Protein AF-A0A356SZJ5-F1 (afdb_monomer_lite)

Secondary structure (DSSP, 8-state):
---GGG-----SEEEEEE----PPPPB--STTSPPB-----SPSPEEEEE---S-SS--PPTT-EEEEEETTEEEEEE--TTS---EEEEEE-SS-EEEEEE--

Radius of gyration: 18.48 Å; chains: 1; bounding box: 46×20×59 Å

pLDDT: mean 86.57, std 15.41, range [42.75, 98.56]

Sequence (104 aa):
AWVTADIVDERERLELPLFVRTDPPAEPFADGYPEVGHGYTGALPVTVDVTPRRVRRFRCLPGERVRWSFGTGSGVVTADDEGAVTVPGLALGAEPVTLVLTRS

Structure (mmCIF, N/CA/C/O backbone):
data_AF-A0A356SZJ5-F1
#
_entry.id   AF-A0A356SZJ5-F1
#
loop_
_atom_site.group_PDB
_atom_site.id
_atom_site.type_symbol
_atom_site.label_atom_id
_atom_site.label_alt_id
_atom_site.label_comp_id
_atom_site.label_asym_id
_atom_site.label_entity_id
_atom_site.label_seq_id
_atom_site.pdbx_PDB_ins_code
_atom_site.Cartn_x
_atom_site.Cartn_y
_atom_site.Cartn_z
_atom_site.occupancy
_atom_site.B_iso_or_equiv
_atom_site.auth_seq_id
_atom_site.auth_comp_id
_atom_site.auth_asym_id
_atom_site.auth_atom_id
_atom_site.pdbx_PDB_model_num
ATOM 1 N N . ALA A 1 1 ? 9.024 11.859 41.998 1.00 49.31 1 ALA A N 1
ATOM 2 C CA . ALA A 1 1 ? 8.683 10.643 41.238 1.00 49.31 1 ALA A CA 1
ATOM 3 C C . ALA A 1 1 ? 8.936 10.940 39.769 1.00 49.31 1 ALA A C 1
ATOM 5 O O . ALA A 1 1 ? 8.442 11.953 39.294 1.00 49.31 1 ALA A O 1
ATOM 6 N N . TRP A 1 2 ? 9.770 10.151 39.091 1.00 42.75 2 TRP A N 1
ATOM 7 C CA . TRP A 1 2 ? 9.977 10.292 37.649 1.00 42.75 2 TRP A CA 1
ATOM 8 C C . TRP A 1 2 ? 8.728 9.761 36.938 1.00 42.75 2 TRP A C 1
ATOM 10 O O . TRP A 1 2 ? 8.402 8.586 37.083 1.00 42.75 2 TRP A O 1
ATOM 20 N N . VAL A 1 3 ? 7.995 10.638 36.250 1.00 45.72 3 VAL A N 1
ATOM 21 C CA . VAL A 1 3 ? 6.801 10.281 35.474 1.00 45.72 3 VAL A CA 1
ATOM 22 C C . VAL A 1 3 ? 7.259 9.966 34.054 1.00 45.72 3 VAL A C 1
ATOM 24 O O . VAL A 1 3 ? 7.586 10.859 33.282 1.00 45.72 3 VAL A O 1
ATOM 27 N N . THR A 1 4 ? 7.335 8.680 33.723 1.00 54.28 4 THR A N 1
ATOM 28 C CA . THR A 1 4 ? 7.762 8.161 32.410 1.00 54.28 4 THR A CA 1
ATOM 29 C C . THR A 1 4 ? 6.664 8.216 31.342 1.00 54.28 4 THR A C 1
ATOM 31 O O . THR A 1 4 ? 6.864 7.695 30.248 1.00 54.28 4 THR A O 1
ATOM 34 N N . ALA A 1 5 ? 5.506 8.808 31.647 1.00 48.66 5 ALA A N 1
ATOM 35 C CA . ALA A 1 5 ? 4.338 8.784 30.768 1.00 48.66 5 ALA A CA 1
ATOM 36 C C . ALA A 1 5 ? 4.489 9.658 29.506 1.00 48.66 5 ALA A C 1
ATOM 38 O O . ALA A 1 5 ? 3.803 9.398 28.526 1.00 48.66 5 ALA A O 1
ATOM 39 N N . ASP A 1 6 ? 5.424 10.618 29.493 1.00 46.47 6 ASP A N 1
ATOM 40 C CA . ASP A 1 6 ? 5.481 11.678 28.469 1.00 46.47 6 ASP A CA 1
ATOM 41 C C . ASP A 1 6 ? 6.751 11.671 27.594 1.00 46.47 6 ASP A C 1
ATOM 43 O O . ASP A 1 6 ? 7.231 12.725 27.176 1.00 46.47 6 ASP A O 1
ATOM 47 N N . ILE A 1 7 ? 7.346 10.507 27.292 1.00 51.47 7 ILE A N 1
ATOM 48 C CA . ILE A 1 7 ? 8.487 10.444 26.350 1.00 51.47 7 ILE A CA 1
ATOM 49 C C . ILE A 1 7 ? 8.326 9.328 25.308 1.00 51.47 7 ILE A C 1
ATOM 51 O O . ILE A 1 7 ? 9.190 8.470 25.170 1.00 51.47 7 ILE A O 1
ATOM 55 N N . VAL A 1 8 ? 7.246 9.370 24.522 1.00 52.25 8 VAL A N 1
ATOM 56 C CA . VAL A 1 8 ? 7.241 8.954 23.106 1.00 52.25 8 VAL A CA 1
ATOM 57 C C . VAL A 1 8 ? 6.199 9.816 22.388 1.00 52.25 8 VAL A C 1
ATOM 59 O O . VAL A 1 8 ? 5.008 9.596 22.539 1.00 52.25 8 VAL A O 1
ATOM 62 N N . ASP A 1 9 ? 6.642 10.809 21.619 1.00 55.78 9 ASP A N 1
ATOM 63 C CA . ASP A 1 9 ? 5.788 11.573 20.698 1.00 55.78 9 ASP A CA 1
ATOM 64 C C . ASP A 1 9 ? 5.276 10.619 19.600 1.00 55.78 9 ASP A C 1
ATOM 66 O O . ASP A 1 9 ? 5.965 10.372 18.601 1.00 55.78 9 ASP A O 1
ATOM 70 N N . GLU A 1 10 ? 4.141 9.963 19.852 1.00 65.69 10 GLU A N 1
ATOM 71 C CA . GLU A 1 10 ? 3.438 9.169 18.852 1.00 65.69 10 GLU A CA 1
ATOM 72 C C . GLU A 1 10 ? 2.807 10.111 17.828 1.00 65.69 10 GLU A C 1
ATOM 74 O O . GLU A 1 10 ? 1.978 10.957 18.140 1.00 65.69 10 GLU A O 1
ATOM 79 N N . ARG A 1 11 ? 3.211 9.954 16.572 1.00 81.44 11 ARG A N 1
ATOM 80 C CA . ARG A 1 11 ? 2.661 10.671 15.435 1.00 81.44 11 ARG A CA 1
ATOM 81 C C . ARG A 1 11 ? 1.379 10.001 14.971 1.00 81.44 11 ARG A C 1
ATOM 83 O O . ARG A 1 11 ? 1.329 8.793 14.731 1.00 81.44 11 ARG A O 1
ATOM 90 N N . GLU A 1 12 ? 0.378 10.834 14.732 1.00 90.38 12 GLU A N 1
ATOM 91 C CA . GLU A 1 12 ? -0.879 10.456 14.083 1.00 90.38 12 GLU A CA 1
ATOM 92 C C . GLU A 1 12 ? -0.723 10.293 12.567 1.00 90.38 12 GLU A C 1
ATOM 94 O O . GLU A 1 12 ? -1.618 9.781 11.903 1.00 90.38 12 GLU A O 1
ATOM 99 N N . ARG A 1 13 ? 0.417 10.718 12.005 1.00 94.31 13 ARG A N 1
ATOM 100 C CA . ARG A 1 13 ? 0.668 10.758 10.564 1.00 94.31 13 ARG A CA 1
ATOM 101 C C . ARG A 1 13 ? 2.013 10.143 10.189 1.00 94.31 13 ARG A C 1
ATOM 103 O O . ARG A 1 13 ? 3.049 10.501 10.756 1.00 94.31 13 ARG A O 1
ATOM 110 N N . LEU A 1 14 ? 1.992 9.268 9.188 1.00 95.25 14 LEU A N 1
ATOM 111 C CA . LEU A 1 14 ? 3.168 8.686 8.545 1.00 95.25 14 LEU A CA 1
ATOM 112 C C . LEU A 1 14 ? 3.131 8.981 7.043 1.00 95.25 14 LEU A C 1
ATOM 114 O O . LEU A 1 14 ? 2.108 8.778 6.397 1.00 95.25 14 LEU A O 1
ATOM 118 N N . GLU A 1 15 ? 4.256 9.434 6.494 1.00 96.31 15 GLU A N 1
ATOM 119 C CA . GLU A 1 15 ? 4.416 9.731 5.069 1.00 96.31 15 GLU A CA 1
ATOM 120 C C . GLU A 1 15 ? 5.569 8.909 4.495 1.00 96.31 15 GLU A C 1
ATOM 122 O O . GLU A 1 15 ? 6.670 8.901 5.049 1.00 96.31 15 GLU A O 1
ATOM 127 N N . LEU A 1 16 ? 5.309 8.207 3.395 1.00 96.75 16 LEU A N 1
ATOM 128 C CA . LEU A 1 16 ? 6.258 7.325 2.727 1.00 96.75 16 LEU A CA 1
ATOM 129 C C . LE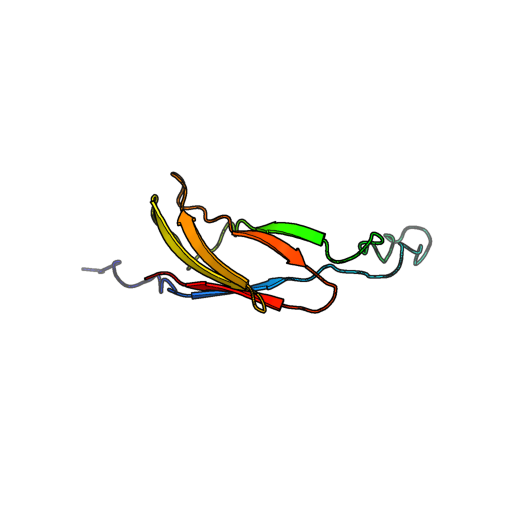U A 1 16 ? 6.227 7.616 1.220 1.00 96.75 16 LEU A C 1
ATOM 131 O O . LEU A 1 16 ? 5.270 7.213 0.561 1.00 96.75 16 LEU A O 1
ATOM 135 N N . PRO A 1 17 ? 7.221 8.314 0.644 1.00 97.81 17 PRO A N 1
ATOM 136 C CA . PRO A 1 17 ? 7.340 8.407 -0.807 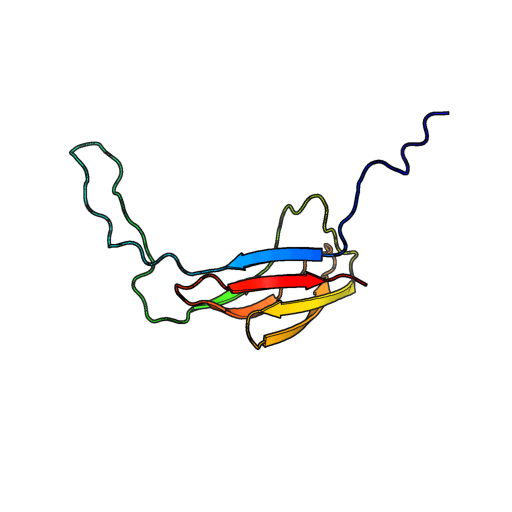1.00 97.81 17 PRO A CA 1
ATOM 137 C C . PRO A 1 17 ? 7.667 7.024 -1.380 1.00 97.81 17 PRO A C 1
ATOM 139 O O . PRO A 1 17 ? 8.652 6.401 -0.984 1.00 97.81 17 PRO A O 1
ATOM 142 N N . LEU A 1 18 ? 6.832 6.539 -2.298 1.00 98.06 18 LEU A N 1
ATOM 143 C CA . LEU A 1 18 ? 6.981 5.244 -2.955 1.00 98.06 18 LEU A CA 1
ATOM 144 C C . LEU A 1 18 ? 7.154 5.445 -4.459 1.00 98.06 18 LEU A C 1
ATOM 146 O O . LEU A 1 18 ? 6.436 6.234 -5.071 1.00 98.06 18 LEU A O 1
ATOM 150 N N . PHE A 1 19 ? 8.098 4.713 -5.041 1.00 97.00 19 PHE A N 1
ATOM 151 C CA . PHE A 1 19 ? 8.341 4.653 -6.478 1.00 97.00 19 PHE A CA 1
ATOM 152 C C . PHE A 1 19 ? 9.107 3.380 -6.825 1.00 97.00 19 PHE A C 1
ATOM 154 O O . PHE A 1 19 ? 9.769 2.771 -5.980 1.00 97.00 19 PHE A O 1
ATOM 161 N N . VAL A 1 20 ? 9.022 2.989 -8.090 1.00 95.19 20 VAL A N 1
ATOM 162 C CA . VAL A 1 20 ? 9.836 1.930 -8.672 1.00 95.19 20 VAL A CA 1
ATOM 163 C C . VAL A 1 20 ? 11.152 2.537 -9.145 1.00 95.19 20 VAL A C 1
ATOM 165 O O . VAL A 1 20 ? 11.164 3.444 -9.972 1.00 95.19 20 VAL A O 1
ATOM 168 N N . ARG A 1 21 ? 12.279 2.020 -8.653 1.00 92.31 21 ARG A N 1
ATOM 169 C CA . ARG A 1 21 ? 13.592 2.354 -9.220 1.00 92.31 21 ARG A CA 1
ATOM 170 C C . ARG A 1 21 ? 13.739 1.677 -10.578 1.00 92.31 21 ARG A C 1
ATOM 172 O O . ARG A 1 21 ? 13.668 0.455 -10.646 1.00 92.31 21 ARG A O 1
ATOM 179 N N . THR A 1 22 ? 13.982 2.455 -11.628 1.00 86.88 22 THR A N 1
ATOM 180 C CA . THR A 1 22 ? 14.168 1.982 -13.014 1.00 86.88 22 THR A CA 1
ATOM 181 C C . THR A 1 22 ? 15.582 2.263 -13.527 1.00 86.88 22 THR A C 1
ATOM 183 O O . THR A 1 22 ? 15.770 2.552 -14.706 1.00 86.88 22 THR A O 1
ATOM 186 N N . ASP A 1 23 ? 16.570 2.243 -12.626 1.00 81.19 23 ASP A N 1
ATOM 187 C CA . ASP A 1 23 ? 17.985 2.392 -12.979 1.00 81.19 23 ASP A CA 1
ATOM 188 C C . ASP A 1 23 ? 18.372 1.410 -14.106 1.00 81.19 23 ASP A C 1
ATOM 190 O O . ASP A 1 23 ? 17.802 0.313 -14.169 1.00 81.19 23 ASP A O 1
ATOM 194 N N . PRO A 1 24 ? 19.322 1.773 -14.988 1.00 70.94 24 PRO A N 1
ATOM 195 C CA . PRO A 1 24 ? 19.732 0.915 -16.095 1.00 70.94 24 PRO A CA 1
ATOM 196 C C . PRO A 1 24 ? 20.154 -0.491 -15.623 1.00 70.94 24 PRO A C 1
ATOM 198 O O . PRO A 1 24 ? 20.506 -0.673 -14.448 1.00 70.94 24 PRO A O 1
ATOM 201 N N . PRO A 1 25 ? 20.093 -1.498 -16.520 1.00 63.50 25 PRO A N 1
ATOM 202 C CA . PRO A 1 25 ? 20.553 -2.849 -16.223 1.00 63.50 25 PRO A CA 1
ATOM 203 C C . PRO A 1 25 ? 21.986 -2.832 -15.696 1.00 63.50 25 PRO A C 1
ATOM 205 O O . PRO A 1 25 ? 22.767 -1.958 -16.061 1.00 63.50 25 PRO A O 1
ATOM 208 N N . ALA A 1 26 ? 22.308 -3.806 -14.850 1.00 70.19 26 ALA A N 1
ATOM 209 C CA . ALA A 1 26 ? 23.601 -3.899 -14.197 1.00 70.19 26 ALA A CA 1
ATOM 210 C C . ALA A 1 26 ? 24.741 -3.893 -15.231 1.00 70.19 26 ALA A C 1
ATOM 212 O O . ALA A 1 26 ? 24.812 -4.783 -16.080 1.00 70.19 26 ALA A O 1
ATOM 213 N N . GLU A 1 27 ? 25.621 -2.895 -15.163 1.00 66.94 27 GLU A N 1
ATOM 214 C CA . GLU A 1 27 ? 26.854 -2.866 -15.950 1.00 66.94 27 GLU A CA 1
ATOM 215 C C . GLU A 1 27 ? 28.051 -3.117 -15.019 1.00 66.94 27 GLU A C 1
ATOM 217 O O . GLU A 1 27 ? 28.113 -2.549 -13.917 1.00 66.94 27 GLU A O 1
ATOM 222 N N . PRO A 1 28 ? 29.013 -3.973 -15.416 1.00 67.38 28 PRO A N 1
ATOM 223 C CA . PRO A 1 28 ? 30.242 -4.136 -14.659 1.00 67.38 28 PRO A CA 1
ATOM 224 C C . PRO A 1 28 ? 31.016 -2.816 -14.688 1.00 67.38 28 PRO A C 1
ATOM 226 O O . PRO A 1 28 ? 31.448 -2.353 -15.741 1.00 67.38 28 PRO A O 1
ATOM 229 N N . PHE A 1 29 ? 31.190 -2.203 -13.517 1.00 65.75 29 PHE A N 1
ATOM 230 C CA . PHE A 1 29 ? 31.920 -0.942 -13.393 1.00 65.75 29 PHE A CA 1
ATOM 231 C C . PHE A 1 29 ? 33.438 -1.144 -13.574 1.00 65.75 29 PHE A C 1
ATOM 233 O O . PHE A 1 29 ? 34.101 -0.330 -14.212 1.00 65.75 29 PHE A O 1
ATOM 240 N N . ALA A 1 30 ? 33.981 -2.242 -13.029 1.00 74.56 30 ALA A N 1
ATOM 241 C CA . ALA A 1 30 ? 35.355 -2.722 -13.213 1.00 74.56 30 ALA A CA 1
ATOM 242 C C . ALA A 1 30 ? 35.483 -4.182 -12.729 1.00 74.56 30 ALA A C 1
ATOM 244 O O . ALA A 1 30 ? 34.673 -4.631 -11.913 1.00 74.56 30 ALA A O 1
ATOM 245 N N . ASP A 1 31 ? 36.524 -4.901 -13.167 1.00 73.88 31 ASP A N 1
ATOM 246 C CA . ASP A 1 31 ? 36.827 -6.255 -12.678 1.00 73.88 31 ASP A CA 1
ATOM 247 C C . ASP A 1 31 ? 36.952 -6.274 -11.143 1.00 73.88 31 ASP A C 1
ATOM 249 O O . ASP A 1 31 ? 37.764 -5.560 -10.552 1.00 73.88 31 ASP A O 1
ATOM 253 N N . GLY A 1 32 ? 36.135 -7.104 -10.486 1.00 74.88 32 GLY A N 1
ATOM 254 C CA . GLY A 1 32 ? 36.107 -7.249 -9.026 1.00 74.88 32 GLY A CA 1
ATOM 255 C C . GLY A 1 32 ? 35.264 -6.210 -8.272 1.00 74.88 32 GLY A C 1
ATOM 256 O O . GLY A 1 32 ? 35.171 -6.303 -7.047 1.00 74.88 32 GLY A O 1
ATOM 257 N N . TYR A 1 33 ? 34.631 -5.254 -8.963 1.00 68.69 33 TYR A N 1
ATOM 258 C CA . TYR A 1 33 ? 33.683 -4.311 -8.362 1.00 68.69 33 TYR A CA 1
ATOM 259 C C . TYR A 1 33 ? 32.238 -4.832 -8.484 1.00 68.69 33 TYR A C 1
ATOM 261 O O . TYR A 1 33 ? 31.910 -5.439 -9.505 1.00 68.69 33 TYR A O 1
ATOM 269 N N . PRO A 1 34 ? 31.359 -4.612 -7.484 1.00 67.38 34 PRO A N 1
ATOM 270 C CA . PRO A 1 34 ? 29.944 -4.957 -7.608 1.00 67.38 34 PRO A CA 1
ATOM 271 C C . PRO A 1 34 ? 29.305 -4.275 -8.821 1.00 67.38 34 PRO A C 1
ATOM 273 O O . PRO A 1 34 ? 29.637 -3.131 -9.139 1.00 67.38 34 PRO A O 1
ATOM 276 N N . GLU A 1 35 ? 28.379 -4.972 -9.475 1.00 67.81 35 GLU A N 1
ATOM 277 C CA . GLU A 1 35 ? 27.612 -4.407 -10.584 1.00 67.81 35 GLU A CA 1
ATOM 278 C C . GLU A 1 35 ? 26.843 -3.157 -10.125 1.00 67.81 35 GLU A C 1
ATOM 280 O O . GLU A 1 35 ? 26.359 -3.078 -8.990 1.00 67.81 35 GLU A O 1
ATOM 285 N N . VAL A 1 36 ? 26.750 -2.158 -11.006 1.00 61.62 36 VAL A N 1
ATOM 286 C CA . VAL A 1 36 ? 25.987 -0.933 -10.747 1.00 61.62 36 VAL A CA 1
ATOM 287 C C . VAL A 1 36 ? 24.733 -0.958 -11.606 1.00 61.62 36 VAL A C 1
ATOM 289 O O . VAL A 1 36 ? 24.818 -1.066 -12.825 1.00 61.62 36 VAL A O 1
ATOM 292 N N . GLY A 1 37 ? 23.578 -0.813 -10.956 1.00 64.62 37 GLY A N 1
ATOM 293 C CA . GLY A 1 37 ? 22.265 -0.864 -11.598 1.00 64.62 37 GLY A CA 1
ATOM 294 C C . GLY A 1 37 ? 21.562 -2.186 -11.315 1.00 64.62 37 GLY A C 1
ATOM 295 O O . GLY A 1 37 ? 22.147 -3.240 -11.463 1.00 64.62 37 GLY A O 1
ATOM 296 N N . HIS A 1 38 ? 20.312 -2.126 -10.864 1.00 72.50 38 HIS A N 1
ATOM 297 C CA . HIS A 1 38 ? 19.403 -3.273 -10.705 1.00 72.50 38 HIS A CA 1
ATOM 298 C C . HIS A 1 38 ? 17.957 -2.754 -10.719 1.00 72.50 38 HIS A C 1
ATOM 300 O O . HIS A 1 38 ? 17.129 -3.132 -9.887 1.00 72.50 38 HIS A O 1
ATOM 306 N N . GLY A 1 39 ? 17.675 -1.784 -11.594 1.00 83.44 39 GLY A N 1
ATOM 307 C CA . GLY A 1 39 ? 16.339 -1.222 -11.703 1.00 83.44 39 GLY A CA 1
ATOM 308 C C . GLY A 1 39 ? 15.337 -2.252 -12.211 1.00 83.44 39 GLY A C 1
ATOM 309 O O . GLY A 1 39 ? 15.678 -3.236 -12.867 1.00 83.44 39 GLY A O 1
ATOM 310 N N . TYR A 1 40 ? 14.070 -2.012 -11.907 1.00 86.25 40 TYR A N 1
ATOM 311 C CA . TYR A 1 40 ? 12.972 -2.762 -12.482 1.00 86.25 40 TYR A CA 1
ATOM 312 C C . TYR A 1 40 ? 12.876 -2.476 -13.985 1.00 86.25 40 TYR A C 1
ATOM 314 O O . TYR A 1 40 ? 12.773 -1.321 -14.397 1.00 86.25 40 TYR A O 1
ATOM 322 N N . THR A 1 41 ? 12.879 -3.535 -14.794 1.00 87.19 41 THR A N 1
ATOM 323 C CA . THR A 1 41 ? 12.840 -3.468 -16.267 1.00 87.19 41 THR A CA 1
ATOM 324 C C . THR A 1 41 ? 11.500 -3.910 -16.863 1.00 87.19 41 THR A C 1
ATOM 326 O O . THR A 1 41 ? 11.356 -3.976 -18.083 1.00 87.19 41 THR A O 1
ATOM 329 N N . GLY A 1 42 ? 10.517 -4.240 -16.020 1.00 86.56 42 GLY A N 1
ATOM 330 C CA . GLY A 1 42 ? 9.182 -4.638 -16.460 1.00 86.56 42 GLY A CA 1
ATOM 331 C C . GLY A 1 42 ? 8.274 -3.452 -16.796 1.00 86.56 42 GLY A C 1
ATOM 332 O O . GLY A 1 42 ? 8.658 -2.286 -16.706 1.00 86.56 42 GLY A O 1
ATOM 333 N N . ALA A 1 43 ? 7.032 -3.762 -17.167 1.00 92.62 43 ALA A N 1
ATOM 334 C CA . ALA A 1 43 ? 6.028 -2.745 -17.454 1.00 92.62 43 ALA A CA 1
ATOM 335 C C . ALA A 1 43 ? 5.572 -2.028 -16.173 1.00 92.62 43 ALA A C 1
ATOM 337 O O . ALA A 1 43 ? 5.334 -2.657 -15.143 1.00 92.62 43 ALA A O 1
ATOM 338 N N . LEU A 1 44 ? 5.415 -0.709 -16.265 1.00 94.38 44 LEU A N 1
ATOM 339 C CA . LEU A 1 44 ? 4.810 0.121 -15.226 1.00 94.38 44 LEU A CA 1
ATOM 340 C C . LEU A 1 44 ? 3.323 0.384 -15.536 1.00 94.38 44 LEU A C 1
ATOM 342 O O . LEU A 1 44 ? 2.947 0.413 -16.711 1.00 94.38 44 LEU A O 1
ATOM 346 N N . PRO A 1 45 ? 2.488 0.653 -14.514 1.00 96.25 45 PRO A N 1
ATOM 347 C CA . PRO A 1 45 ? 2.821 0.631 -13.088 1.00 96.25 45 PRO A CA 1
ATOM 348 C C . PRO A 1 45 ? 2.915 -0.795 -12.525 1.00 96.25 45 PRO A C 1
ATOM 350 O O . PRO A 1 45 ? 2.269 -1.712 -13.027 1.00 96.25 45 PRO A O 1
ATOM 353 N N . VAL A 1 46 ? 3.673 -0.967 -11.439 1.00 96.25 46 VAL A N 1
ATOM 354 C CA . VAL A 1 46 ? 3.654 -2.210 -10.649 1.00 96.25 46 VAL A CA 1
ATOM 355 C C . VAL A 1 46 ? 2.611 -2.081 -9.549 1.00 96.25 46 VAL A C 1
ATOM 357 O O . VAL A 1 46 ? 2.602 -1.092 -8.818 1.00 96.25 46 VAL A O 1
ATOM 360 N N . THR A 1 47 ? 1.746 -3.081 -9.407 1.00 97.19 47 THR A N 1
ATOM 361 C CA . THR A 1 47 ? 0.779 -3.152 -8.306 1.00 97.19 47 THR A CA 1
ATOM 362 C C . THR A 1 47 ? 1.398 -3.858 -7.103 1.00 97.19 47 THR A C 1
ATOM 364 O O . THR A 1 47 ? 1.905 -4.970 -7.243 1.00 97.19 47 THR A O 1
ATOM 367 N N . VAL A 1 48 ? 1.350 -3.228 -5.927 1.00 97.62 48 VAL A N 1
ATOM 368 C CA . VAL A 1 48 ? 1.899 -3.779 -4.679 1.00 97.62 48 VAL A CA 1
ATOM 369 C C . VAL A 1 48 ? 0.962 -3.562 -3.495 1.00 97.62 48 VAL A C 1
ATOM 371 O O . VAL A 1 48 ? 0.240 -2.567 -3.427 1.00 97.62 48 VAL A O 1
ATOM 374 N N . ASP A 1 49 ? 1.059 -4.457 -2.519 1.00 98.50 49 ASP A N 1
ATOM 375 C CA . ASP A 1 49 ? 0.505 -4.253 -1.184 1.00 98.50 49 ASP A CA 1
ATOM 376 C C . ASP A 1 49 ? 1.611 -3.719 -0.267 1.00 98.50 49 ASP A C 1
ATOM 378 O O . ASP A 1 49 ? 2.744 -4.210 -0.284 1.00 98.50 49 ASP A O 1
ATOM 382 N N . VAL A 1 50 ? 1.307 -2.695 0.532 1.00 98.12 50 VAL A N 1
ATOM 383 C CA . VAL A 1 50 ? 2.300 -2.011 1.373 1.00 98.12 50 VAL A CA 1
ATOM 384 C C . VAL A 1 50 ? 1.952 -2.154 2.845 1.00 98.12 50 VAL A C 1
ATOM 386 O O . VAL A 1 50 ? 0.968 -1.583 3.309 1.00 98.12 50 VAL A O 1
ATOM 389 N N . THR A 1 51 ? 2.821 -2.838 3.590 1.00 97.94 51 THR A N 1
ATOM 390 C CA . THR A 1 51 ? 2.762 -2.942 5.056 1.00 97.94 51 THR A CA 1
ATOM 391 C C . THR A 1 51 ? 3.976 -2.248 5.685 1.00 97.94 51 THR A C 1
ATOM 393 O O . THR A 1 51 ? 5.073 -2.822 5.686 1.00 97.94 51 THR A O 1
ATOM 396 N N . PRO A 1 52 ? 3.855 -1.023 6.233 1.00 95.25 52 PRO A N 1
ATOM 397 C CA . PRO A 1 52 ? 4.967 -0.385 6.931 1.00 95.25 52 PRO A CA 1
ATOM 398 C C . PRO A 1 52 ? 5.345 -1.170 8.190 1.00 95.25 52 PRO A C 1
ATOM 400 O O . PRO A 1 52 ? 4.507 -1.443 9.045 1.00 95.25 52 PRO A O 1
ATOM 403 N N . ARG A 1 53 ? 6.627 -1.519 8.335 1.00 93.25 53 ARG A N 1
ATOM 404 C CA . ARG A 1 53 ? 7.141 -2.251 9.505 1.00 93.25 53 ARG A CA 1
ATOM 405 C C . ARG A 1 53 ? 8.246 -1.475 10.204 1.00 93.25 53 ARG A C 1
ATOM 407 O O . ARG A 1 53 ? 8.947 -0.677 9.591 1.00 93.25 53 ARG A O 1
ATOM 414 N N . ARG A 1 54 ? 8.434 -1.756 11.499 1.00 89.19 54 ARG A N 1
ATOM 415 C CA . ARG A 1 54 ? 9.463 -1.134 12.361 1.00 89.19 54 ARG A CA 1
ATOM 416 C C . ARG A 1 54 ? 9.342 0.396 12.469 1.00 89.19 54 ARG A C 1
ATOM 418 O O . ARG A 1 54 ? 10.331 1.081 12.736 1.00 89.19 54 ARG A O 1
ATOM 425 N N . VAL A 1 55 ? 8.132 0.931 12.312 1.00 88.06 55 VAL A N 1
ATOM 426 C CA . VAL A 1 55 ? 7.862 2.359 12.491 1.00 88.06 55 VAL A CA 1
ATOM 427 C C . VAL A 1 55 ? 7.815 2.669 13.986 1.00 88.06 55 VAL A C 1
ATOM 429 O O . VAL A 1 55 ? 7.022 2.108 14.733 1.00 88.06 55 VAL A O 1
ATOM 432 N N . ARG A 1 56 ? 8.721 3.527 14.465 1.00 80.62 56 ARG A N 1
ATOM 433 C CA . ARG A 1 56 ? 8.906 3.719 15.915 1.00 80.62 56 ARG A CA 1
ATOM 434 C C . ARG A 1 56 ? 7.837 4.598 16.560 1.00 80.62 56 ARG A C 1
ATOM 436 O O . ARG A 1 56 ? 7.478 4.333 17.705 1.00 80.62 56 ARG A O 1
ATOM 443 N N . ARG A 1 57 ? 7.379 5.624 15.834 1.00 84.75 57 ARG A N 1
ATOM 444 C CA . ARG A 1 57 ? 6.488 6.694 16.316 1.00 84.75 57 ARG A CA 1
ATOM 445 C C . ARG A 1 57 ? 5.104 6.690 15.660 1.00 84.75 57 ARG A C 1
ATOM 447 O O . ARG A 1 57 ? 4.371 7.637 15.839 1.00 84.75 57 ARG A O 1
ATOM 454 N N . PHE A 1 58 ? 4.749 5.673 14.888 1.00 90.00 58 PHE A N 1
ATOM 455 C CA . PHE A 1 58 ? 3.406 5.506 14.327 1.00 90.00 58 PHE A CA 1
ATOM 456 C C . PHE A 1 58 ? 3.057 4.040 14.546 1.00 90.00 58 PHE A C 1
ATOM 458 O O . PHE A 1 58 ? 3.584 3.173 13.849 1.00 90.00 58 PHE A O 1
ATOM 465 N N . ARG A 1 59 ? 2.304 3.757 15.607 1.00 89.44 59 ARG A N 1
ATOM 466 C CA . ARG A 1 59 ? 1.988 2.400 16.061 1.00 89.44 59 ARG A CA 1
ATOM 467 C C . ARG A 1 59 ? 0.483 2.267 16.103 1.00 89.44 59 ARG A C 1
ATOM 469 O O . ARG A 1 59 ? -0.147 3.078 16.760 1.00 89.44 59 ARG A O 1
ATOM 476 N N . CYS A 1 60 ? -0.069 1.287 15.406 1.00 91.19 60 CYS A N 1
ATOM 477 C CA . CYS A 1 60 ? -1.507 1.072 15.431 1.00 91.19 60 CYS A CA 1
ATOM 478 C C . CYS A 1 60 ? -1.843 0.043 16.509 1.00 91.19 60 CYS A C 1
ATOM 480 O O . CYS A 1 60 ? -1.081 -0.899 16.735 1.00 91.19 60 CYS A O 1
ATOM 482 N N . LEU A 1 61 ? -2.970 0.233 17.181 1.00 92.00 61 LEU A N 1
ATOM 483 C CA . LEU A 1 61 ? -3.572 -0.795 18.013 1.00 92.00 61 LEU A CA 1
ATOM 484 C C . LEU A 1 61 ? -4.259 -1.838 17.120 1.00 92.00 61 LEU A C 1
ATOM 486 O O . LEU A 1 61 ? -4.740 -1.487 16.039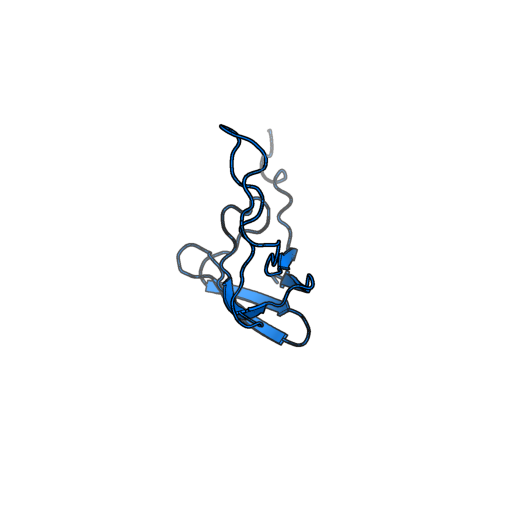 1.00 92.00 61 LEU A O 1
ATOM 490 N N . PRO A 1 62 ? -4.363 -3.102 17.562 1.00 95.31 62 PRO A N 1
ATOM 491 C CA . PRO A 1 62 ? -5.165 -4.093 16.861 1.00 95.31 62 PRO A CA 1
ATOM 492 C C . PRO A 1 62 ? -6.596 -3.608 16.613 1.00 95.31 62 PRO A C 1
ATOM 494 O O . PRO A 1 62 ? -7.241 -3.062 17.511 1.00 95.31 62 PRO A O 1
ATOM 497 N N . GLY A 1 63 ? -7.086 -3.767 15.383 1.00 96.38 63 GLY A N 1
ATOM 498 C CA . GLY A 1 63 ? -8.412 -3.299 14.973 1.00 96.38 63 GLY A CA 1
ATOM 499 C C . GLY A 1 63 ? -8.538 -1.784 14.740 1.00 96.38 63 GLY A C 1
ATOM 500 O O . GLY A 1 63 ? -9.611 -1.323 14.336 1.00 96.38 63 GLY A O 1
ATOM 501 N N . GLU A 1 64 ? -7.478 -0.994 14.950 1.00 95.25 64 GLU A N 1
ATOM 502 C CA . GLU A 1 64 ? -7.487 0.450 14.690 1.00 95.25 64 GLU A CA 1
ATOM 503 C C . GLU A 1 64 ? -7.752 0.733 13.205 1.00 95.25 64 GLU A C 1
ATOM 505 O O . GLU A 1 64 ? -7.208 0.083 12.309 1.00 95.25 64 GLU A O 1
ATOM 510 N N . ARG A 1 65 ? -8.609 1.721 12.929 1.00 97.12 65 ARG A N 1
ATOM 511 C CA . ARG A 1 65 ? -8.909 2.165 11.565 1.00 97.12 65 ARG A CA 1
ATOM 512 C C . ARG A 1 65 ? -7.942 3.269 11.168 1.00 97.12 65 ARG A C 1
ATOM 514 O O . ARG A 1 65 ? -7.942 4.336 11.771 1.00 97.12 65 ARG A O 1
ATOM 521 N N . VAL A 1 66 ? -7.199 3.051 10.093 1.00 97.38 66 VAL A N 1
ATOM 522 C CA . VAL A 1 66 ? -6.234 4.015 9.560 1.00 97.38 66 VAL A CA 1
ATOM 523 C C . VAL A 1 66 ? -6.697 4.493 8.196 1.00 97.38 66 VAL A C 1
ATOM 525 O O . VAL A 1 66 ? -6.971 3.696 7.296 1.00 97.38 66 VAL A O 1
ATOM 528 N N . ARG A 1 67 ? -6.797 5.814 8.032 1.00 98.31 67 ARG A N 1
ATOM 529 C CA . ARG A 1 67 ? -7.065 6.420 6.725 1.00 98.31 67 ARG A CA 1
ATOM 530 C C . ARG A 1 67 ? -5.783 6.449 5.915 1.00 98.31 67 ARG A C 1
ATOM 532 O O . ARG A 1 67 ? -4.721 6.743 6.461 1.00 98.31 67 ARG A O 1
ATOM 539 N N . TRP A 1 68 ? -5.893 6.221 4.615 1.00 98.56 68 TRP A N 1
ATOM 540 C CA . TRP A 1 68 ? -4.763 6.329 3.707 1.00 98.56 68 TRP A CA 1
ATOM 541 C C . TRP A 1 68 ? -5.097 7.152 2.466 1.00 98.56 68 TRP A C 1
ATOM 543 O O . TRP A 1 6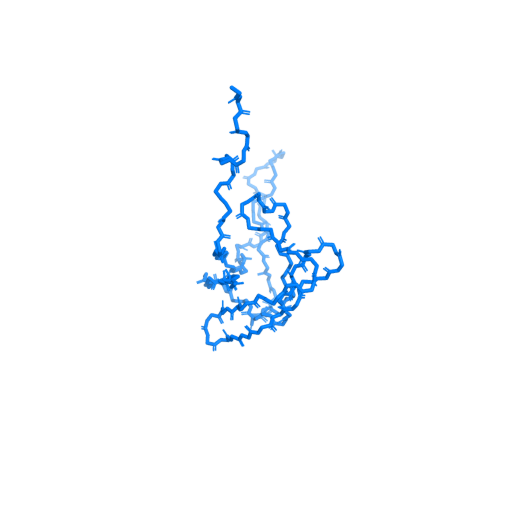8 ? -6.249 7.201 2.029 1.00 98.56 68 TRP A O 1
ATOM 553 N N . SER A 1 69 ? -4.076 7.782 1.887 1.00 98.56 69 SER A N 1
ATOM 554 C CA . SER A 1 69 ? -4.141 8.375 0.550 1.00 98.56 69 SER A CA 1
ATOM 555 C C . SER A 1 69 ? -2.843 8.156 -0.218 1.00 98.56 69 SER A C 1
ATOM 557 O O . SER A 1 69 ? -1.761 8.167 0.371 1.00 98.56 69 SER A O 1
ATOM 559 N N . PHE A 1 70 ? -2.959 7.986 -1.531 1.00 98.50 70 PHE A N 1
ATOM 560 C CA . PHE A 1 70 ? -1.847 7.774 -2.451 1.00 98.50 70 PHE A CA 1
ATOM 561 C C . PHE A 1 70 ? -2.242 8.254 -3.853 1.00 98.50 70 PHE A C 1
ATOM 563 O O . PHE A 1 70 ? -3.094 7.649 -4.507 1.00 98.50 70 PHE A O 1
ATOM 570 N N . GLY A 1 71 ? -1.655 9.362 -4.316 1.00 96.38 71 GLY A N 1
ATOM 571 C CA . GLY A 1 71 ? -2.084 10.012 -5.558 1.00 96.38 71 GLY A CA 1
ATOM 572 C C . GLY A 1 71 ? -3.564 10.407 -5.489 1.00 96.38 71 GLY A C 1
ATOM 573 O O . GLY A 1 71 ? -3.975 11.121 -4.578 1.00 96.38 71 GLY A O 1
ATOM 574 N N . THR A 1 72 ? -4.371 9.920 -6.433 1.00 95.38 72 THR A N 1
ATOM 575 C CA . THR A 1 72 ? -5.836 10.097 -6.437 1.00 95.38 72 THR A CA 1
ATOM 576 C C . THR A 1 72 ? -6.584 9.014 -5.649 1.00 95.38 72 THR A C 1
ATOM 578 O O . THR A 1 72 ? -7.789 9.136 -5.430 1.00 95.38 72 THR A O 1
ATOM 581 N N . GLY A 1 73 ? -5.890 7.955 -5.222 1.00 97.06 73 GLY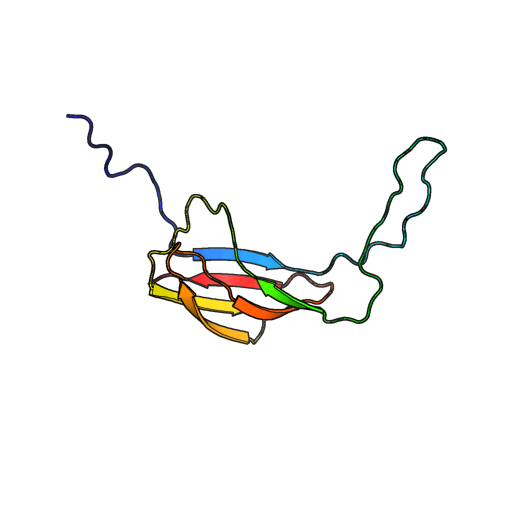 A N 1
ATOM 582 C CA . GLY A 1 73 ? -6.445 6.872 -4.419 1.00 97.06 73 GLY A CA 1
ATOM 583 C C . GLY A 1 73 ? -6.535 7.244 -2.943 1.00 97.06 73 GLY A C 1
ATOM 584 O O . GLY A 1 73 ? -5.671 7.936 -2.400 1.00 97.06 73 GLY A O 1
ATOM 585 N N . SER A 1 74 ? -7.580 6.767 -2.272 1.00 98.25 74 SER A N 1
ATOM 586 C CA . SER A 1 74 ? -7.731 6.902 -0.824 1.00 98.25 74 SER A CA 1
ATOM 587 C C . SER A 1 74 ? -8.637 5.813 -0.261 1.00 98.25 74 SER A C 1
ATOM 589 O O . SER A 1 74 ? -9.396 5.180 -0.998 1.00 98.25 74 SER A O 1
ATOM 591 N N . GLY A 1 75 ? -8.572 5.599 1.050 1.00 98.06 75 GLY A N 1
ATOM 592 C CA . GLY A 1 75 ? -9.422 4.621 1.711 1.00 98.06 75 GLY A CA 1
ATOM 593 C C . GLY A 1 75 ? -9.174 4.507 3.207 1.00 98.06 75 GLY A C 1
ATOM 594 O O . GLY A 1 75 ? -8.529 5.353 3.829 1.00 98.06 75 GLY A O 1
ATOM 595 N N . VAL A 1 76 ? -9.718 3.440 3.787 1.00 98.31 76 VAL A N 1
ATOM 596 C CA . VAL A 1 76 ? -9.506 3.065 5.186 1.00 98.31 76 VAL A CA 1
ATOM 597 C C . VAL A 1 76 ? -9.116 1.600 5.236 1.00 98.31 76 VAL A C 1
ATOM 599 O O . VAL A 1 76 ? -9.724 0.775 4.560 1.00 98.31 76 VAL A O 1
ATOM 602 N N . VAL A 1 77 ? -8.117 1.297 6.049 1.00 98.19 77 VAL A N 1
ATOM 603 C CA . VAL A 1 77 ? -7.647 -0.055 6.342 1.00 98.19 77 VAL A CA 1
ATOM 604 C C . VAL A 1 77 ? -7.715 -0.281 7.844 1.00 98.19 77 VAL A C 1
ATOM 606 O O . VAL A 1 77 ? -7.683 0.672 8.626 1.00 98.19 77 VAL A O 1
ATOM 609 N N . THR A 1 78 ? -7.856 -1.536 8.241 1.00 98.06 78 THR A N 1
ATOM 610 C CA . THR A 1 78 ? -7.901 -1.934 9.647 1.00 98.06 78 THR A CA 1
ATOM 611 C C . THR A 1 78 ? -6.587 -2.613 9.993 1.00 98.06 78 THR A C 1
ATOM 613 O O . THR A 1 78 ? -6.118 -3.451 9.224 1.00 98.06 78 THR A O 1
ATOM 616 N N . ALA A 1 79 ? -5.989 -2.216 11.112 1.00 96.81 79 ALA A N 1
ATOM 617 C CA . ALA A 1 79 ? -4.808 -2.876 11.636 1.00 96.81 79 ALA A CA 1
ATOM 618 C C . ALA A 1 79 ? -5.149 -4.313 12.060 1.00 96.81 79 ALA A C 1
ATOM 620 O O . ALA A 1 79 ? -6.203 -4.542 12.661 1.00 96.81 79 ALA A O 1
ATOM 621 N N . ASP A 1 80 ? -4.274 -5.259 11.733 1.00 97.19 80 ASP A N 1
ATOM 622 C CA . ASP A 1 80 ? -4.417 -6.664 12.122 1.00 97.19 80 ASP A CA 1
ATOM 623 C C . ASP A 1 80 ? -4.173 -6.886 13.625 1.00 97.19 80 ASP A C 1
ATOM 625 O O . ASP A 1 80 ? -4.001 -5.936 14.395 1.00 97.19 80 ASP A O 1
ATOM 629 N N . ASP A 1 81 ? -4.185 -8.148 14.055 1.00 96.38 81 ASP A N 1
ATOM 630 C CA . ASP A 1 81 ? -4.043 -8.535 15.462 1.00 96.38 81 ASP A CA 1
ATOM 631 C C . ASP A 1 81 ? -2.668 -8.156 16.048 1.00 96.38 81 ASP A C 1
ATOM 633 O O . ASP A 1 81 ? -2.516 -8.015 17.264 1.00 96.38 81 ASP A O 1
ATOM 637 N N . GLU A 1 82 ? -1.672 -7.914 15.193 1.00 92.81 82 GLU A N 1
ATOM 638 C CA . GLU A 1 82 ? -0.341 -7.431 15.550 1.00 92.81 82 GLU A CA 1
ATOM 639 C C . GLU A 1 82 ? -0.202 -5.900 15.459 1.00 92.81 82 GLU A C 1
ATOM 641 O O . GLU A 1 82 ? 0.872 -5.354 15.744 1.00 92.81 82 GLU A O 1
ATOM 646 N N . GLY A 1 83 ? -1.266 -5.187 15.079 1.00 92.62 83 GLY A N 1
ATOM 647 C CA . GLY A 1 83 ? -1.249 -3.739 14.882 1.00 92.62 83 GLY A CA 1
ATOM 648 C C . GLY A 1 83 ? -0.546 -3.307 13.588 1.00 92.62 83 GLY A C 1
ATOM 649 O O . GLY A 1 83 ? -0.145 -2.144 13.459 1.00 92.62 83 GLY A O 1
ATOM 650 N N . ALA A 1 84 ? -0.353 -4.216 12.629 1.00 95.31 84 ALA A N 1
ATOM 651 C CA . ALA A 1 84 ? 0.198 -3.900 11.322 1.00 95.31 84 ALA A CA 1
ATOM 652 C C . ALA A 1 84 ? -0.907 -3.472 10.350 1.00 95.31 84 ALA A C 1
ATOM 654 O O . ALA A 1 84 ? -2.030 -3.966 10.359 1.00 95.31 84 ALA A O 1
ATOM 655 N N . VAL A 1 85 ? -0.575 -2.510 9.492 1.00 96.56 85 VAL A N 1
ATOM 656 C CA . VAL A 1 85 ? -1.507 -1.925 8.529 1.00 96.56 85 VAL A CA 1
ATOM 657 C C . VAL A 1 85 ? -1.016 -2.216 7.125 1.00 96.56 85 VAL A C 1
ATOM 659 O O . VAL A 1 85 ? 0.096 -1.825 6.779 1.00 96.56 85 VAL A O 1
ATOM 662 N N . THR A 1 86 ? -1.860 -2.851 6.315 1.00 98.38 86 THR A N 1
ATOM 663 C CA . THR A 1 86 ? -1.564 -3.161 4.912 1.00 98.38 86 THR A CA 1
ATOM 664 C C . THR A 1 86 ? -2.482 -2.363 3.998 1.00 98.38 86 THR A C 1
ATOM 666 O O . THR A 1 86 ? -3.701 -2.483 4.093 1.00 98.38 86 THR A O 1
ATOM 669 N N . VAL A 1 87 ? -1.903 -1.554 3.108 1.00 98.44 87 VAL A N 1
ATOM 670 C CA . VAL A 1 87 ? -2.639 -0.861 2.043 1.00 98.44 87 VAL A CA 1
ATOM 671 C C . VAL A 1 87 ? -2.537 -1.686 0.762 1.00 98.44 87 VAL A C 1
ATOM 673 O O . VAL A 1 87 ? -1.429 -1.816 0.239 1.00 98.44 87 VAL A O 1
ATOM 676 N N . PRO A 1 88 ? -3.647 -2.257 0.265 1.00 98.06 88 PRO A N 1
ATOM 677 C CA . PRO A 1 88 ? -3.598 -3.149 -0.880 1.00 98.06 88 PRO A CA 1
ATOM 678 C C . PRO A 1 88 ? -3.608 -2.396 -2.214 1.00 98.06 88 PRO A C 1
ATOM 680 O O . PRO A 1 88 ? -4.228 -1.338 -2.344 1.00 98.06 88 PRO A O 1
ATOM 683 N N . GLY A 1 89 ? -2.990 -2.994 -3.229 1.00 97.56 89 GLY A N 1
ATOM 684 C CA . GLY A 1 89 ? -3.208 -2.651 -4.632 1.00 97.56 89 GLY A CA 1
ATOM 685 C C . GLY A 1 89 ? -2.713 -1.270 -5.069 1.00 97.56 89 GLY A C 1
ATOM 686 O O . GLY A 1 89 ? -3.277 -0.690 -5.998 1.00 97.56 89 GLY A O 1
ATOM 687 N N . LEU A 1 90 ? -1.674 -0.724 -4.434 1.00 98.38 90 LEU A N 1
ATOM 688 C CA . LEU A 1 90 ? -1.089 0.548 -4.855 1.00 98.38 90 LEU A CA 1
ATOM 689 C C . LEU A 1 90 ? -0.345 0.380 -6.183 1.00 98.38 90 LEU A C 1
ATOM 691 O O . LEU A 1 90 ? 0.501 -0.498 -6.320 1.00 98.38 90 LEU A O 1
ATOM 695 N N . ALA A 1 91 ? -0.650 1.238 -7.157 1.00 97.81 91 ALA A N 1
ATOM 696 C CA . ALA A 1 91 ? 0.019 1.275 -8.454 1.00 97.81 91 ALA A CA 1
ATOM 697 C C . ALA A 1 91 ? 1.220 2.234 -8.406 1.00 97.81 91 ALA A C 1
ATOM 699 O O . ALA A 1 91 ? 1.043 3.449 -8.344 1.00 97.81 91 ALA A O 1
ATOM 700 N N . LEU A 1 92 ? 2.440 1.699 -8.433 1.00 97.44 92 LEU A N 1
ATOM 701 C CA . LEU A 1 92 ? 3.678 2.474 -8.351 1.00 97.44 92 LEU A CA 1
ATOM 702 C C . LEU A 1 92 ? 4.271 2.680 -9.748 1.00 97.44 92 LEU A C 1
ATOM 704 O O . LEU A 1 92 ? 4.474 1.727 -10.504 1.00 97.44 92 LEU A O 1
ATOM 708 N N . GLY A 1 93 ? 4.573 3.937 -10.068 1.00 96.88 93 GLY A N 1
ATOM 709 C CA . GLY A 1 93 ? 5.368 4.329 -11.231 1.00 96.88 93 GLY A CA 1
ATOM 710 C C . GLY A 1 93 ? 6.813 4.657 -10.850 1.00 96.88 93 GLY A C 1
ATOM 711 O O . GLY A 1 93 ? 7.232 4.427 -9.716 1.00 96.88 93 GLY A O 1
ATOM 712 N N . ALA A 1 94 ? 7.564 5.216 -11.800 1.00 95.12 94 ALA A N 1
ATOM 713 C CA . ALA A 1 94 ? 8.926 5.702 -11.564 1.00 95.12 94 ALA A CA 1
ATOM 714 C C . ALA A 1 94 ? 8.959 7.025 -10.776 1.00 95.12 94 ALA A C 1
ATOM 716 O O . ALA A 1 94 ? 9.924 7.302 -10.068 1.00 95.12 94 ALA A O 1
ATOM 717 N N . GLU A 1 95 ? 7.890 7.819 -10.865 1.00 95.94 95 GLU A N 1
ATOM 718 C CA . GLU A 1 95 ? 7.771 9.082 -10.139 1.00 95.94 95 GLU A CA 1
ATOM 719 C C . GLU A 1 95 ? 7.351 8.854 -8.677 1.00 95.94 95 GLU A C 1
ATOM 721 O O . GLU A 1 95 ? 6.388 8.115 -8.433 1.00 95.94 95 GLU A O 1
ATOM 726 N N . PRO A 1 96 ? 8.020 9.497 -7.699 1.00 97.62 96 PRO A N 1
ATOM 727 C CA . PRO A 1 96 ? 7.636 9.427 -6.294 1.00 97.62 96 PRO A CA 1
ATOM 728 C C . PRO A 1 96 ? 6.211 9.917 -6.042 1.00 97.62 96 PRO A C 1
ATOM 730 O O . PRO A 1 96 ? 5.869 11.069 -6.308 1.00 97.62 96 PRO A O 1
ATOM 733 N N . VAL A 1 97 ? 5.402 9.057 -5.425 1.00 98.31 97 VAL A N 1
ATOM 734 C CA . VAL A 1 97 ? 4.088 9.412 -4.883 1.00 98.31 97 VAL A CA 1
ATOM 735 C C . VAL A 1 97 ? 4.068 9.079 -3.397 1.00 98.31 97 VAL A C 1
ATOM 737 O O . VAL A 1 97 ? 4.482 8.000 -2.978 1.00 98.31 97 VAL A O 1
ATOM 740 N N . THR A 1 98 ? 3.602 10.013 -2.572 1.00 98.50 98 THR A N 1
ATOM 741 C CA . THR A 1 98 ? 3.586 9.827 -1.118 1.00 98.50 98 THR A CA 1
ATOM 742 C C . THR A 1 98 ? 2.368 9.022 -0.682 1.00 98.50 98 THR A C 1
ATOM 744 O O . THR A 1 98 ? 1.233 9.475 -0.828 1.00 98.50 98 THR A O 1
ATOM 747 N N . LEU A 1 99 ? 2.611 7.852 -0.086 1.00 98.56 99 LEU A N 1
ATOM 748 C CA . LEU A 1 99 ? 1.632 7.160 0.743 1.00 98.56 99 LEU A CA 1
ATOM 749 C C . LEU A 1 99 ? 1.544 7.878 2.083 1.00 98.56 99 LEU A C 1
ATOM 751 O O . LEU A 1 99 ? 2.526 7.990 2.816 1.00 98.56 99 LEU A O 1
ATOM 755 N N . VAL A 1 100 ? 0.348 8.344 2.398 1.00 98.25 100 VAL A N 1
ATOM 756 C CA . VAL A 1 100 ? 0.030 8.989 3.663 1.00 98.25 100 VAL A CA 1
ATOM 757 C C . VAL A 1 100 ? -0.854 8.051 4.460 1.00 98.25 100 VAL A C 1
ATOM 759 O O . VAL A 1 100 ? -1.888 7.628 3.952 1.00 98.25 100 VAL A O 1
ATOM 762 N N . LEU A 1 101 ? -0.481 7.778 5.706 1.00 97.94 101 LEU A N 1
ATOM 763 C CA . LEU A 1 101 ? -1.314 7.089 6.684 1.00 97.94 101 LEU A CA 1
ATOM 764 C C . LEU A 1 101 ? -1.654 8.048 7.823 1.00 97.94 101 LEU A C 1
ATOM 766 O O . LEU A 1 101 ? -0.759 8.695 8.369 1.00 97.94 101 LEU A O 1
ATOM 770 N N . THR A 1 102 ? -2.934 8.113 8.185 1.00 97.12 102 THR A N 1
ATOM 771 C CA . THR A 1 102 ? -3.453 8.988 9.240 1.00 97.12 102 THR A C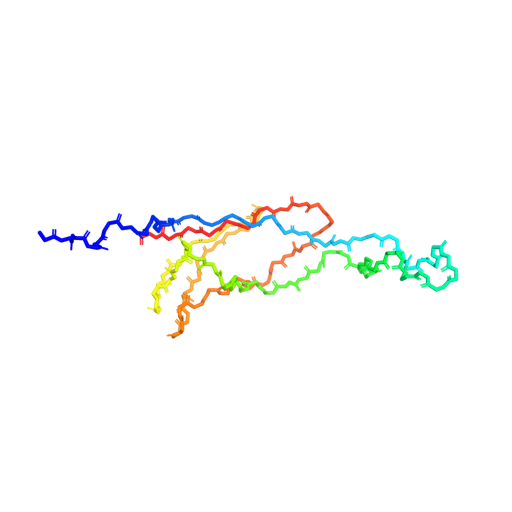A 1
ATOM 772 C C . THR A 1 102 ? -4.314 8.181 10.209 1.00 97.12 102 THR A C 1
ATOM 774 O O . THR A 1 102 ? -5.319 7.584 9.809 1.00 97.12 102 THR A O 1
ATOM 777 N N . ARG A 1 103 ? -3.908 8.182 11.476 1.00 91.44 103 ARG A N 1
ATOM 778 C CA . ARG A 1 103 ? -4.645 7.649 12.629 1.00 91.44 103 ARG A CA 1
ATOM 779 C C . ARG A 1 103 ? -5.636 8.704 13.131 1.00 91.44 103 ARG A C 1
ATOM 781 O O . ARG A 1 103 ? -5.508 9.876 12.780 1.00 91.44 103 ARG A O 1
ATOM 788 N N . SER A 1 104 ? -6.650 8.296 13.886 1.00 77.19 104 SER A N 1
ATOM 789 C CA . SER A 1 104 ? -7.698 9.182 14.420 1.00 77.19 104 SER A CA 1
ATOM 790 C C . SER A 1 104 ? -8.031 8.858 15.855 1.00 77.19 104 SER A C 1
ATOM 792 O O . SER A 1 104 ? -8.016 7.643 16.148 1.00 77.19 104 SER A O 1
#

Foldseek 3Di:
DDDPPPPAQADQKDKDWDAFFQFDDFDPPDVPDDTDDDGDPDDFFDWDKDKDPPDRRHFAAAQFWKWKDKDPDIDIFGQHNRRITIDGTDGHYHDIIMIMIGGD